Protein AF-A0A4Q1U2T4-F1 (afdb_monomer_lite)

Sequence (168 aa):
MADAKYPRQLSLAIEASGLSKRSISKKSFLSESSIGKYALGQRNVDHEKKKSLWSLLKGVRLGLSSARADFGTISFMNNPRINQDVFAATTTADQEESERKAIWTDFKNAIKVPKEKRTRQQQETVTTGFKELVEEIASEQTELIELAEYGGIDLQPFIDKFNQTFGG

pLDDT: mean 85.32, std 13.2, range [43.5, 96.5]

Foldseek 3Di:
DQQPQLLCLLLVLCVVQPDDLVRLCVQLVHDSVVSVCSNVSVDDDDLSSLVSSCVVSVDPSNVQSSCCVPPVDQAADDDPDPVDDLVVLVVVVVVVVVVVVVLVVLLVVLVVDPPVRGDPVSVVSVVVNVVVVSVVVNSVNHSVNSVCVVVVHRCVVVVVVCCVPPPD

Radius of gyration: 19.42 Å; chains: 1; bounding box: 40×34×56 Å

Structure (mmCIF, N/CA/C/O backbone):
data_AF-A0A4Q1U2T4-F1
#
_entry.id   AF-A0A4Q1U2T4-F1
#
loop_
_atom_site.group_PDB
_atom_site.id
_atom_site.type_symbol
_atom_site.label_atom_id
_atom_site.label_alt_id
_atom_site.label_comp_id
_atom_site.label_asym_id
_atom_site.label_entity_id
_atom_site.label_seq_id
_atom_site.pdbx_PDB_ins_code
_atom_site.Cartn_x
_atom_site.Cartn_y
_atom_site.Cartn_z
_atom_site.occupancy
_atom_site.B_iso_or_equiv
_atom_site.auth_seq_id
_atom_site.auth_comp_id
_atom_site.auth_asym_id
_atom_site.auth_atom_id
_atom_site.pdbx_PDB_model_num
ATOM 1 N N . MET A 1 1 ? 3.623 17.523 3.628 1.00 45.47 1 MET A N 1
ATOM 2 C CA . MET A 1 1 ? 4.876 16.810 3.285 1.00 45.47 1 MET A CA 1
ATOM 3 C C . MET A 1 1 ? 4.731 16.256 1.881 1.00 45.47 1 MET A C 1
ATOM 5 O O . MET A 1 1 ? 3.656 15.756 1.576 1.00 45.47 1 MET A O 1
ATOM 9 N N . ALA A 1 2 ? 5.750 16.386 1.029 1.00 59.31 2 ALA A N 1
ATOM 10 C CA . ALA A 1 2 ? 5.739 15.729 -0.277 1.00 59.31 2 ALA A CA 1
ATOM 11 C C . ALA A 1 2 ? 5.679 14.207 -0.070 1.00 59.31 2 ALA A C 1
ATOM 13 O O . ALA A 1 2 ? 6.371 13.675 0.800 1.00 59.31 2 ALA A O 1
ATOM 14 N N . ASP A 1 3 ? 4.818 13.516 -0.813 1.00 71.19 3 ASP A N 1
ATOM 15 C CA . ASP A 1 3 ? 4.689 12.068 -0.712 1.00 71.19 3 ASP A CA 1
ATOM 16 C C . ASP A 1 3 ? 5.968 11.381 -1.210 1.00 71.19 3 ASP A C 1
ATOM 18 O O . ASP A 1 3 ? 6.196 11.280 -2.411 1.00 71.19 3 ASP A O 1
ATOM 22 N N . ALA A 1 4 ? 6.796 10.897 -0.284 1.00 85.19 4 ALA A N 1
ATOM 23 C CA . ALA A 1 4 ? 8.032 10.183 -0.602 1.00 85.19 4 ALA A CA 1
ATOM 24 C C . ALA A 1 4 ? 7.816 8.686 -0.890 1.00 85.19 4 ALA A C 1
ATOM 26 O O . ALA A 1 4 ? 8.693 8.029 -1.453 1.00 85.19 4 ALA A O 1
ATOM 27 N N . LYS A 1 5 ? 6.659 8.123 -0.513 1.00 90.38 5 LYS A N 1
ATOM 28 C CA . LYS A 1 5 ? 6.416 6.681 -0.634 1.00 90.38 5 LYS A CA 1
ATOM 29 C C . LYS A 1 5 ? 6.103 6.301 -2.077 1.00 90.38 5 LYS A C 1
ATOM 31 O O . LYS A 1 5 ? 6.717 5.366 -2.577 1.00 90.38 5 LYS A O 1
ATOM 36 N N . TYR A 1 6 ? 5.212 7.029 -2.757 1.00 93.12 6 TYR A N 1
ATOM 37 C CA . TYR A 1 6 ? 4.873 6.728 -4.152 1.00 93.12 6 TYR A CA 1
ATOM 38 C C . TYR A 1 6 ? 6.094 6.801 -5.093 1.00 93.12 6 TYR A C 1
ATOM 40 O O . TYR A 1 6 ? 6.340 5.816 -5.787 1.00 93.12 6 TYR A O 1
ATOM 48 N N . PRO A 1 7 ? 6.918 7.873 -5.092 1.00 93.69 7 PRO A N 1
ATOM 49 C CA . PRO A 1 7 ? 8.127 7.939 -5.918 1.00 93.69 7 PRO A CA 1
ATOM 50 C C . PRO A 1 7 ? 9.078 6.761 -5.699 1.00 93.69 7 PRO A C 1
ATOM 52 O O . PRO A 1 7 ? 9.536 6.148 -6.662 1.00 93.69 7 PRO A O 1
ATOM 55 N N . ARG A 1 8 ? 9.303 6.382 -4.431 1.00 92.12 8 ARG A N 1
ATOM 56 C CA . ARG A 1 8 ? 10.135 5.226 -4.079 1.00 92.12 8 ARG A CA 1
ATOM 57 C C . ARG A 1 8 ? 9.573 3.932 -4.665 1.00 92.12 8 ARG A C 1
ATOM 59 O O . ARG A 1 8 ? 10.319 3.181 -5.283 1.00 92.12 8 ARG A O 1
ATOM 66 N N . GLN A 1 9 ? 8.272 3.685 -4.506 1.00 92.81 9 GLN A N 1
ATOM 67 C CA . GLN A 1 9 ? 7.639 2.482 -5.055 1.00 92.81 9 GLN A CA 1
ATOM 68 C C . GLN A 1 9 ? 7.615 2.479 -6.584 1.00 92.81 9 GLN A C 1
ATOM 70 O O . GLN A 1 9 ? 7.754 1.422 -7.189 1.00 92.81 9 GLN A O 1
ATOM 75 N N . LEU A 1 10 ? 7.499 3.646 -7.221 1.00 94.75 10 LEU A N 1
ATOM 76 C CA . LEU A 1 10 ? 7.613 3.758 -8.670 1.00 94.75 10 LEU A CA 1
ATOM 77 C C . LEU A 1 10 ? 9.026 3.398 -9.145 1.00 94.75 10 LEU A C 1
ATOM 79 O O . LEU A 1 10 ? 9.152 2.651 -10.108 1.00 94.75 10 LEU A O 1
ATOM 83 N N . SER A 1 11 ? 10.076 3.879 -8.470 1.00 92.62 11 SER A N 1
ATOM 84 C CA . SER A 1 11 ? 11.461 3.510 -8.803 1.00 92.62 11 SER A CA 1
ATOM 85 C C . SER A 1 11 ? 11.677 2.000 -8.705 1.00 92.62 11 SER A C 1
ATOM 87 O O . SER A 1 11 ? 12.130 1.385 -9.668 1.00 92.62 11 SER A O 1
ATOM 89 N N . LEU A 1 12 ? 11.261 1.396 -7.586 1.00 90.62 12 LEU A N 1
ATOM 90 C CA . LEU A 1 12 ? 11.389 -0.045 -7.355 1.00 90.62 12 LEU A CA 1
ATOM 91 C C . LEU A 1 12 ? 10.600 -0.866 -8.384 1.00 90.62 12 LEU A C 1
ATOM 93 O O . LEU A 1 12 ? 11.116 -1.840 -8.920 1.00 90.62 12 LEU A O 1
ATOM 97 N N . ALA A 1 13 ? 9.373 -0.455 -8.715 1.00 91.56 13 ALA A N 1
ATOM 98 C CA . ALA A 1 13 ? 8.559 -1.146 -9.711 1.00 91.56 13 ALA A CA 1
ATOM 99 C C . ALA A 1 13 ? 9.161 -1.056 -11.125 1.00 91.56 13 ALA A C 1
ATOM 101 O O . ALA A 1 13 ? 9.084 -2.016 -11.889 1.00 91.56 13 ALA A O 1
ATOM 102 N N . ILE A 1 14 ? 9.783 0.075 -11.481 1.00 93.00 14 ILE A N 1
ATOM 103 C CA . ILE A 1 14 ? 10.507 0.215 -12.753 1.00 93.00 14 ILE A CA 1
ATOM 104 C C . ILE A 1 14 ? 11.677 -0.771 -12.801 1.00 93.00 14 ILE A C 1
ATOM 106 O O . ILE A 1 14 ? 11.810 -1.491 -13.790 1.00 93.00 14 ILE A O 1
ATOM 110 N N . GLU A 1 15 ? 12.483 -0.829 -11.741 1.00 89.62 15 GLU A N 1
ATOM 111 C CA . GLU A 1 15 ? 13.629 -1.739 -11.632 1.00 89.62 15 GLU A CA 1
ATOM 112 C C . GLU A 1 15 ? 13.196 -3.210 -11.708 1.00 89.62 15 GLU A C 1
ATOM 114 O O . GLU A 1 15 ? 13.707 -3.956 -12.543 1.00 89.62 15 GLU A O 1
ATOM 119 N N . ALA A 1 16 ? 12.194 -3.603 -10.917 1.00 85.56 16 ALA A N 1
ATOM 120 C CA . ALA A 1 16 ? 11.682 -4.973 -10.870 1.00 85.56 16 ALA A CA 1
ATOM 121 C C . ALA A 1 16 ? 11.017 -5.421 -12.183 1.00 85.56 16 ALA A C 1
ATOM 123 O O . ALA A 1 16 ? 11.070 -6.596 -12.534 1.00 85.56 16 ALA A O 1
ATOM 124 N N . SER A 1 17 ? 10.412 -4.497 -12.941 1.00 88.50 17 SER A N 1
ATOM 125 C CA . SER A 1 17 ? 9.726 -4.834 -14.198 1.00 88.50 17 SER A CA 1
ATOM 126 C C . SER A 1 17 ? 10.661 -5.308 -15.318 1.00 88.50 17 SER A C 1
ATOM 128 O O . SER A 1 17 ? 10.190 -5.854 -16.316 1.00 88.50 17 SER A O 1
ATOM 130 N N . GLY A 1 18 ? 11.964 -5.013 -15.226 1.00 88.25 18 GLY A N 1
ATOM 131 C CA . GLY A 1 18 ? 12.924 -5.232 -16.314 1.00 88.25 18 GLY A CA 1
ATOM 132 C C . GLY A 1 18 ? 12.663 -4.390 -17.575 1.00 88.25 18 GLY A C 1
ATOM 133 O O . GLY A 1 18 ? 13.362 -4.539 -18.580 1.00 88.25 18 GLY A O 1
ATOM 134 N N . LEU A 1 19 ? 11.668 -3.495 -17.566 1.00 91.50 19 LEU A N 1
ATOM 135 C CA . LEU A 1 19 ? 11.337 -2.648 -18.707 1.00 91.50 19 LEU A CA 1
ATOM 136 C C . LEU A 1 19 ? 12.285 -1.450 -18.789 1.00 91.50 19 LEU A C 1
ATOM 138 O O . LEU A 1 19 ? 12.490 -0.708 -17.830 1.00 91.50 19 LEU A O 1
ATOM 142 N N . SER A 1 20 ? 12.796 -1.172 -19.990 1.00 91.94 20 SER A N 1
ATOM 143 C CA . SER A 1 20 ? 13.544 0.064 -20.224 1.00 91.94 20 SER A CA 1
ATOM 144 C C . SER A 1 20 ? 12.637 1.295 -20.110 1.00 91.94 20 SER A C 1
ATOM 146 O O . SER A 1 20 ? 11.468 1.257 -20.506 1.00 91.94 20 SER A O 1
ATOM 148 N N . LYS A 1 21 ? 13.188 2.435 -19.664 1.00 89.69 21 LYS A N 1
ATOM 149 C CA . LYS A 1 21 ? 12.455 3.719 -19.608 1.00 89.69 21 LYS A CA 1
ATOM 150 C C . LYS A 1 21 ? 11.801 4.077 -20.943 1.00 89.69 21 LYS A C 1
ATOM 152 O O . LYS A 1 21 ? 10.660 4.528 -20.959 1.00 89.69 21 LYS A O 1
ATOM 157 N N . ARG A 1 22 ? 12.470 3.785 -22.063 1.00 93.56 22 ARG A N 1
ATOM 158 C CA . ARG A 1 22 ? 11.920 3.940 -23.417 1.00 93.56 22 ARG A CA 1
ATOM 159 C C . ARG A 1 22 ? 10.675 3.086 -23.659 1.00 93.56 22 ARG A C 1
ATOM 161 O O . ARG A 1 22 ? 9.720 3.557 -24.273 1.00 93.56 22 ARG A O 1
ATOM 168 N N . SER A 1 23 ? 10.669 1.841 -23.186 1.00 95.25 23 SER A N 1
ATOM 169 C CA . SER A 1 23 ? 9.512 0.943 -23.304 1.00 95.25 23 SER A CA 1
ATOM 170 C C . SER A 1 23 ? 8.344 1.431 -22.456 1.00 95.25 23 SER A C 1
ATOM 172 O O . SER A 1 23 ? 7.209 1.451 -22.930 1.00 95.25 23 SER A O 1
ATOM 174 N N . ILE A 1 24 ? 8.632 1.886 -21.235 1.00 94.62 24 ILE A N 1
ATOM 175 C CA . ILE A 1 24 ? 7.631 2.464 -20.334 1.00 94.62 24 ILE A CA 1
ATOM 176 C C . ILE A 1 24 ? 7.039 3.726 -20.959 1.00 94.62 24 ILE A C 1
ATOM 178 O O . ILE A 1 24 ? 5.822 3.860 -21.035 1.00 94.62 24 ILE A O 1
ATOM 182 N N . SER A 1 25 ? 7.887 4.610 -21.482 1.00 95.00 25 SER A N 1
ATOM 183 C CA . SER A 1 25 ? 7.494 5.843 -22.169 1.00 95.00 25 SER A CA 1
ATOM 184 C C . SER A 1 25 ? 6.527 5.579 -23.323 1.00 95.00 25 SER A C 1
ATOM 186 O O . SER A 1 25 ? 5.435 6.144 -23.361 1.00 95.00 25 SER A O 1
ATOM 188 N N . LYS A 1 26 ? 6.860 4.626 -24.205 1.00 94.06 26 LYS A N 1
ATOM 189 C CA . LYS A 1 26 ? 5.993 4.240 -25.329 1.00 94.06 26 LYS A CA 1
ATOM 190 C C . LYS A 1 26 ? 4.637 3.687 -24.889 1.00 94.06 26 LYS A C 1
ATOM 192 O O . LYS A 1 26 ? 3.638 4.001 -25.522 1.00 94.06 26 LYS A O 1
ATOM 197 N N . LYS A 1 27 ? 4.602 2.852 -23.846 1.00 93.44 27 LYS A N 1
ATOM 198 C CA . LYS A 1 27 ? 3.372 2.176 -23.394 1.00 93.44 27 LYS A CA 1
ATOM 199 C C . LYS A 1 27 ? 2.479 3.059 -22.518 1.00 93.44 27 LYS A C 1
ATOM 201 O O . LYS A 1 27 ? 1.267 2.903 -22.548 1.00 93.44 27 LYS A O 1
ATOM 206 N N . SER A 1 28 ? 3.073 3.967 -21.744 1.00 92.50 28 SER A N 1
ATOM 207 C CA . SER A 1 28 ? 2.353 4.891 -20.853 1.00 92.50 28 SER A CA 1
ATOM 208 C C . SER A 1 28 ? 2.041 6.245 -21.492 1.00 92.50 28 S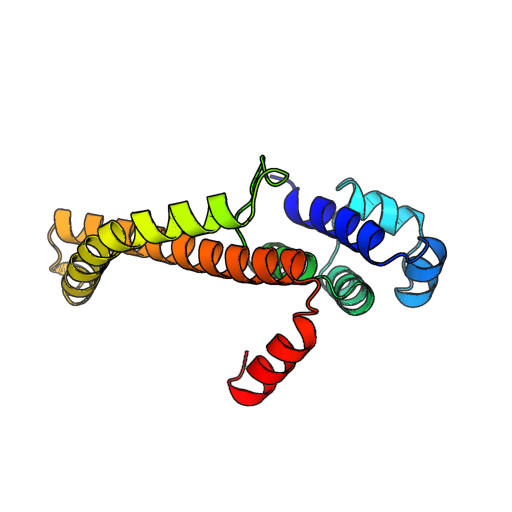ER A C 1
ATOM 210 O O . SER A 1 28 ? 1.314 7.036 -20.896 1.00 92.50 28 SER A O 1
ATOM 212 N N . PHE A 1 29 ? 2.598 6.522 -22.677 1.00 91.62 29 PHE A N 1
ATOM 213 C CA . PHE A 1 29 ? 2.556 7.824 -23.354 1.00 91.62 29 PHE A CA 1
ATOM 214 C C . PHE A 1 29 ? 3.146 8.975 -22.515 1.00 91.62 29 PHE A C 1
ATOM 216 O O . PHE A 1 29 ? 2.814 10.145 -22.705 1.00 91.62 29 PHE A O 1
ATOM 223 N N . LEU A 1 30 ? 4.052 8.656 -21.585 1.00 93.88 30 LEU A N 1
ATOM 224 C CA . LEU A 1 30 ? 4.787 9.619 -20.766 1.00 93.88 30 LEU A CA 1
ATOM 225 C C . LEU A 1 30 ? 6.203 9.790 -21.298 1.00 93.88 30 LEU A C 1
ATOM 227 O O . LEU A 1 30 ? 6.854 8.817 -21.653 1.00 93.88 30 LEU A O 1
ATOM 231 N N . SER A 1 31 ? 6.745 11.008 -21.285 1.00 95.75 31 SER A N 1
ATOM 232 C CA . SER A 1 31 ? 8.152 11.190 -21.653 1.00 95.75 31 SER A CA 1
ATOM 233 C C . SER A 1 31 ? 9.090 10.524 -20.638 1.00 95.75 31 SER A C 1
ATOM 235 O O . SER A 1 31 ? 8.835 10.551 -19.432 1.00 95.75 31 SER A O 1
ATOM 237 N N . GLU A 1 32 ? 10.226 9.994 -21.104 1.00 96.25 32 GLU A N 1
ATOM 238 C CA . GLU A 1 32 ? 11.239 9.360 -20.238 1.00 96.25 32 GLU A CA 1
ATOM 239 C C . GLU A 1 32 ? 11.719 10.298 -19.120 1.00 96.25 32 GLU A C 1
ATOM 241 O O . GLU A 1 32 ? 11.908 9.879 -17.977 1.00 96.25 32 GLU A O 1
ATOM 246 N N . SER A 1 33 ? 11.842 11.594 -19.430 1.00 95.88 33 SER A N 1
ATOM 247 C CA . SER A 1 33 ? 12.173 12.630 -18.448 1.00 95.88 33 SER A CA 1
ATOM 248 C C . SER A 1 33 ? 11.097 12.771 -17.367 1.00 95.88 33 SER A C 1
ATOM 250 O O . SER A 1 33 ? 11.432 12.907 -16.191 1.00 95.88 33 SER A O 1
ATOM 252 N N . SER A 1 34 ? 9.810 12.712 -17.734 1.00 95.50 34 SER A N 1
ATOM 253 C CA . SER A 1 34 ? 8.717 12.783 -16.756 1.00 95.50 34 SER A CA 1
ATOM 254 C C . SER A 1 34 ? 8.740 11.571 -15.834 1.00 95.50 34 SER A C 1
ATOM 256 O O . SER A 1 34 ? 8.709 11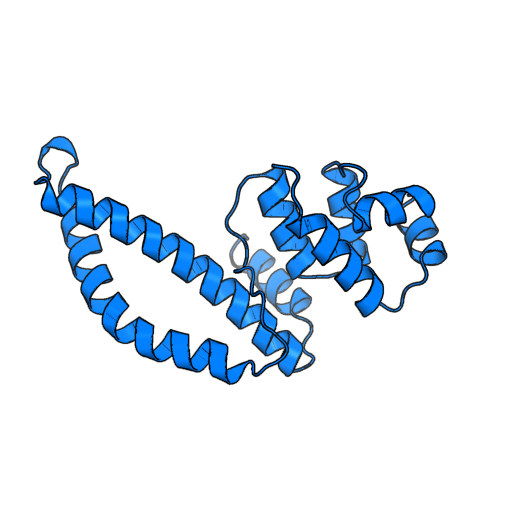.753 -14.624 1.00 95.50 34 SER A O 1
ATOM 258 N N . ILE A 1 35 ? 8.899 10.366 -16.391 1.00 95.25 35 ILE A N 1
ATOM 259 C CA . ILE A 1 35 ? 9.023 9.122 -15.613 1.00 95.25 35 ILE A CA 1
ATOM 260 C C . ILE A 1 35 ? 10.177 9.229 -14.606 1.00 95.25 35 ILE A C 1
ATOM 262 O O . ILE A 1 35 ? 9.998 8.920 -13.431 1.00 95.25 35 ILE A O 1
ATOM 266 N N . GLY A 1 36 ? 11.341 9.731 -15.035 1.00 94.19 36 GLY A N 1
ATOM 267 C CA . GLY A 1 36 ? 12.484 9.953 -14.145 1.00 94.19 36 GLY A CA 1
ATOM 268 C C . GLY A 1 36 ? 12.184 10.942 -13.015 1.00 94.19 36 GLY A C 1
ATOM 269 O O . GLY A 1 36 ? 12.452 10.648 -11.855 1.00 94.19 36 GLY A O 1
ATOM 270 N N . LYS A 1 37 ? 11.574 12.090 -13.330 1.00 95.31 37 LYS A N 1
ATOM 271 C CA . LYS A 1 37 ? 11.191 13.094 -12.320 1.00 95.31 37 LYS A CA 1
ATOM 272 C C . LYS A 1 37 ? 10.151 12.559 -11.334 1.00 95.31 37 LYS A C 1
ATOM 274 O O . LYS A 1 37 ? 10.194 12.923 -10.163 1.00 95.31 37 LYS A O 1
ATOM 279 N N . TYR A 1 38 ? 9.241 11.704 -11.795 1.00 95.25 38 TYR A N 1
ATOM 280 C CA . TYR A 1 38 ? 8.245 11.045 -10.954 1.00 95.25 38 TYR A CA 1
ATOM 281 C C . TYR A 1 38 ? 8.887 10.052 -9.985 1.00 95.25 38 TYR A C 1
ATOM 283 O O . TYR A 1 38 ? 8.620 10.124 -8.790 1.00 95.25 38 TYR A O 1
ATOM 291 N N . ALA A 1 39 ? 9.783 9.187 -10.471 1.00 93.81 39 ALA A N 1
ATOM 292 C CA . ALA A 1 39 ? 10.496 8.218 -9.635 1.00 93.81 39 ALA A CA 1
ATOM 293 C C . ALA A 1 39 ? 11.417 8.892 -8.598 1.00 93.81 39 ALA A C 1
ATOM 295 O O . ALA A 1 39 ? 11.571 8.401 -7.486 1.00 93.81 39 ALA A O 1
ATOM 296 N N . LEU A 1 40 ? 11.978 10.060 -8.931 1.00 93.38 40 LEU A N 1
ATOM 297 C CA . LEU A 1 40 ? 12.794 10.862 -8.012 1.00 93.38 40 LEU A CA 1
ATOM 298 C C . LEU A 1 40 ? 11.972 11.755 -7.067 1.00 93.38 40 LEU A C 1
ATOM 300 O O . LEU A 1 40 ? 12.550 12.475 -6.257 1.00 93.38 40 LEU A O 1
ATOM 304 N N . GLY A 1 41 ? 10.641 11.782 -7.196 1.00 92.56 41 GLY A N 1
ATOM 305 C CA . GLY A 1 41 ? 9.774 12.659 -6.399 1.00 92.56 41 GLY A CA 1
ATOM 306 C C . GLY A 1 41 ? 9.950 14.152 -6.700 1.00 92.56 41 GLY A C 1
ATOM 307 O O . GLY A 1 41 ? 9.481 14.999 -5.948 1.00 92.56 41 GLY A O 1
ATOM 308 N N . GLN A 1 42 ? 10.604 14.492 -7.811 1.00 94.00 42 GLN A N 1
ATOM 309 C CA . GLN A 1 42 ? 10.845 15.870 -8.252 1.00 94.00 42 GLN A CA 1
ATOM 310 C C . GLN A 1 42 ? 9.611 16.502 -8.907 1.00 94.00 42 GLN A C 1
ATOM 312 O O . GLN A 1 42 ? 9.571 17.711 -9.132 1.00 94.00 42 GLN A O 1
ATOM 317 N N . ARG A 1 43 ? 8.616 15.688 -9.275 1.00 92.00 43 ARG A N 1
ATOM 318 C CA . ARG A 1 43 ? 7.351 16.149 -9.849 1.00 92.00 43 ARG A CA 1
ATOM 319 C C . ARG A 1 43 ? 6.203 15.276 -9.355 1.00 92.00 43 ARG A C 1
ATOM 321 O O . ARG A 1 43 ? 6.312 14.054 -9.364 1.00 92.00 43 ARG A O 1
ATOM 328 N N . ASN A 1 44 ? 5.087 15.911 -9.004 1.00 89.44 44 ASN A N 1
ATOM 329 C CA . ASN A 1 44 ? 3.860 15.203 -8.654 1.00 89.44 44 ASN A CA 1
ATOM 330 C C . ASN A 1 44 ? 3.275 14.467 -9.866 1.00 89.44 44 ASN A C 1
ATOM 332 O O . ASN A 1 44 ? 3.368 14.933 -11.008 1.00 89.44 44 ASN A O 1
ATOM 336 N N . VAL A 1 45 ? 2.643 13.333 -9.583 1.00 92.12 45 VAL A N 1
ATOM 337 C CA . VAL A 1 45 ? 1.948 12.491 -10.561 1.00 92.12 45 VAL A CA 1
ATOM 338 C C . VAL A 1 45 ? 0.457 12.591 -10.286 1.00 92.12 45 VAL A C 1
ATOM 340 O O . VAL A 1 45 ? 0.042 12.422 -9.142 1.00 92.12 45 VAL A O 1
ATOM 343 N N . ASP A 1 46 ? -0.334 12.896 -11.309 1.00 92.31 46 ASP A N 1
ATOM 344 C CA . ASP A 1 46 ? -1.793 12.867 -11.201 1.00 92.31 46 ASP A CA 1
ATOM 345 C C . ASP A 1 46 ? -2.339 11.434 -11.269 1.00 92.31 46 ASP A C 1
ATOM 347 O O . ASP A 1 46 ? -1.637 10.498 -11.662 1.00 92.31 46 ASP A O 1
ATOM 351 N N . HIS A 1 47 ? -3.603 11.282 -10.882 1.00 91.50 47 HIS A N 1
ATOM 352 C CA . HIS A 1 47 ? -4.285 9.997 -10.767 1.00 91.50 47 HIS A CA 1
ATOM 353 C C . HIS A 1 47 ? -4.218 9.148 -12.050 1.00 91.50 47 HIS A C 1
ATOM 355 O O . HIS A 1 47 ? -3.824 7.983 -12.003 1.00 91.50 47 HIS A O 1
ATOM 361 N N . GLU A 1 48 ? -4.521 9.731 -13.214 1.00 91.81 48 GLU A N 1
ATOM 362 C CA . GLU A 1 48 ? -4.536 8.997 -14.488 1.00 91.81 48 GLU A CA 1
ATOM 363 C C . GLU A 1 48 ? -3.143 8.487 -14.869 1.00 91.81 48 GLU A C 1
ATOM 365 O O . GLU A 1 48 ? -2.971 7.347 -15.312 1.00 91.81 48 GLU A O 1
ATOM 370 N N . LYS A 1 49 ? -2.108 9.298 -14.624 1.00 93.81 49 LYS A N 1
ATOM 371 C CA . LYS A 1 49 ? -0.719 8.871 -14.828 1.00 93.81 49 LYS A CA 1
ATOM 372 C C . LYS A 1 49 ? -0.310 7.769 -13.852 1.00 93.81 49 LYS A C 1
ATOM 374 O O . LYS A 1 49 ? 0.361 6.825 -14.275 1.00 93.81 49 LYS A O 1
ATOM 379 N N . LYS A 1 50 ? -0.722 7.845 -12.579 1.00 93.81 50 LYS A N 1
ATOM 380 C CA . LYS A 1 50 ? -0.483 6.771 -11.597 1.00 93.81 50 LYS A CA 1
ATOM 381 C C . LYS A 1 50 ? -1.146 5.472 -12.038 1.00 93.81 50 LYS A C 1
ATOM 383 O O . LYS A 1 50 ? -0.485 4.438 -12.028 1.00 93.81 50 LYS A O 1
ATOM 388 N N . LYS A 1 51 ? -2.400 5.534 -12.492 1.00 90.25 51 LYS A N 1
ATOM 389 C CA . LYS A 1 51 ? -3.160 4.388 -13.005 1.00 90.25 51 LYS A CA 1
ATOM 390 C C . LYS A 1 51 ? -2.487 3.749 -14.219 1.00 90.25 51 LYS A C 1
ATOM 392 O O . LYS A 1 51 ? -2.339 2.528 -14.251 1.00 90.25 51 LYS A O 1
ATOM 397 N N . SER A 1 52 ? -2.032 4.558 -15.177 1.00 91.31 52 SER A N 1
ATOM 398 C CA . SER A 1 52 ? -1.287 4.091 -16.357 1.00 91.31 52 SER A CA 1
ATOM 399 C C . SER A 1 52 ? 0.013 3.373 -15.967 1.00 91.31 52 SER A C 1
ATOM 401 O O . SER A 1 52 ? 0.265 2.249 -16.403 1.00 91.31 52 SER A O 1
ATOM 403 N N . LEU A 1 53 ? 0.810 3.978 -15.077 1.00 93.94 53 LEU A N 1
ATOM 404 C CA . LEU A 1 53 ? 2.065 3.393 -14.593 1.00 93.94 53 LEU A CA 1
ATOM 405 C C . LEU A 1 53 ? 1.839 2.116 -13.775 1.00 93.94 53 LEU A C 1
ATOM 407 O O . LEU A 1 53 ? 2.545 1.133 -13.983 1.00 93.94 53 LEU A O 1
ATOM 411 N N . TRP A 1 54 ? 0.850 2.106 -12.882 1.00 90.75 54 TRP A N 1
ATOM 412 C CA . TRP A 1 54 ? 0.498 0.930 -12.086 1.00 90.75 54 TRP A CA 1
ATOM 413 C C . TRP A 1 54 ? 0.022 -0.230 -12.964 1.00 90.75 54 TRP A C 1
ATOM 415 O O . TRP A 1 54 ? 0.550 -1.331 -12.834 1.00 90.75 54 TRP A O 1
ATOM 425 N N . SER A 1 55 ? -0.884 0.023 -13.913 1.00 87.19 55 SER A N 1
ATOM 426 C CA . SER A 1 55 ? -1.396 -1.010 -14.830 1.00 87.19 55 SER A CA 1
ATOM 427 C C . SER A 1 55 ? -0.283 -1.635 -15.675 1.00 87.19 55 SER A C 1
ATOM 429 O O . SER A 1 55 ? -0.319 -2.823 -15.992 1.00 87.19 55 SER A O 1
ATOM 431 N N . LEU A 1 56 ? 0.719 -0.832 -16.044 1.00 92.50 56 LEU A N 1
ATOM 432 C CA . LEU A 1 56 ? 1.859 -1.280 -16.833 1.00 92.50 56 LEU A CA 1
ATOM 433 C C . LEU A 1 56 ? 2.888 -2.064 -16.007 1.00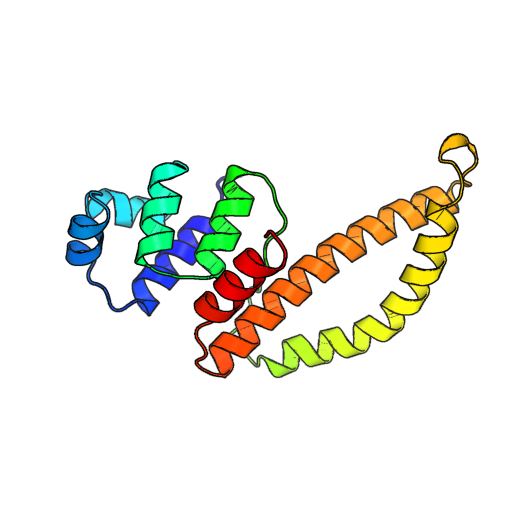 92.50 56 LEU A C 1
ATOM 435 O O . LEU A 1 56 ? 3.416 -3.062 -16.491 1.00 92.50 56 LEU A O 1
ATOM 439 N N . LEU A 1 57 ? 3.208 -1.584 -14.805 1.00 91.19 57 LEU A N 1
ATOM 440 C CA . LEU A 1 57 ? 4.277 -2.139 -13.969 1.00 91.19 57 LEU A CA 1
ATOM 441 C C . LEU A 1 57 ? 3.791 -3.256 -13.036 1.00 91.19 57 LEU A C 1
ATOM 443 O O . LEU A 1 57 ? 4.621 -3.975 -12.493 1.00 91.19 57 LEU A O 1
ATOM 447 N N . LYS A 1 58 ? 2.472 -3.395 -12.841 1.00 81.50 58 LYS A N 1
ATOM 448 C CA . LYS A 1 58 ? 1.808 -4.433 -12.029 1.00 81.50 58 LYS A CA 1
ATOM 449 C C . LYS A 1 58 ? 2.361 -4.607 -10.605 1.00 81.50 58 LYS A C 1
ATOM 451 O O . LYS A 1 58 ? 2.287 -5.680 -10.023 1.00 81.50 58 LYS A O 1
ATOM 456 N N . GLY A 1 59 ? 2.900 -3.544 -10.009 1.00 82.75 59 GLY A N 1
ATOM 457 C CA . GLY A 1 59 ? 3.408 -3.591 -8.637 1.00 82.75 59 GLY A CA 1
ATOM 458 C C . GLY A 1 59 ? 2.295 -3.387 -7.606 1.00 82.75 59 GLY A C 1
ATOM 459 O O . GLY A 1 59 ? 1.717 -2.299 -7.551 1.00 82.75 59 GLY A O 1
ATOM 460 N N . VAL A 1 60 ? 2.045 -4.370 -6.733 1.00 89.00 60 VAL A N 1
ATOM 461 C CA . VAL A 1 60 ? 1.060 -4.247 -5.633 1.00 89.00 60 VAL A CA 1
ATOM 462 C C . VAL A 1 60 ? 1.400 -3.076 -4.708 1.00 89.00 60 VAL A C 1
ATOM 464 O O . VAL A 1 60 ? 0.546 -2.227 -4.440 1.00 89.00 60 VAL A O 1
ATOM 467 N N . ARG A 1 61 ? 2.672 -2.940 -4.299 1.00 91.12 61 ARG A N 1
ATOM 468 C CA . ARG A 1 61 ? 3.136 -1.788 -3.501 1.00 91.12 61 ARG A CA 1
ATOM 469 C C . ARG A 1 61 ? 2.902 -0.455 -4.210 1.00 91.12 61 ARG A C 1
ATOM 471 O O . ARG A 1 61 ? 2.512 0.525 -3.573 1.00 91.12 61 ARG A O 1
ATOM 478 N N . LEU A 1 62 ? 3.109 -0.406 -5.528 1.00 92.31 62 LEU A N 1
ATOM 479 C CA . LEU A 1 62 ? 2.856 0.792 -6.326 1.00 92.31 62 LEU A CA 1
ATOM 480 C C . LEU A 1 62 ? 1.361 1.145 -6.318 1.00 92.31 62 LEU A C 1
ATOM 482 O O . LEU A 1 62 ? 1.023 2.301 -6.056 1.00 92.31 62 LEU A O 1
ATOM 486 N N . GLY A 1 63 ? 0.477 0.161 -6.504 1.00 91.75 63 GLY A N 1
ATOM 487 C CA . GLY A 1 63 ? -0.977 0.334 -6.424 1.00 91.75 63 GLY A CA 1
ATOM 488 C C . GLY A 1 63 ? -1.432 0.874 -5.065 1.00 91.75 63 GLY A C 1
ATOM 489 O O . GLY A 1 63 ? -2.033 1.946 -4.997 1.00 91.75 63 GLY A O 1
ATOM 490 N N . LEU A 1 64 ? -1.039 0.216 -3.968 1.00 92.19 64 LEU A N 1
ATOM 491 C CA . LEU A 1 64 ? -1.380 0.650 -2.605 1.00 92.19 64 LEU A CA 1
ATOM 492 C C . LEU A 1 64 ? -0.818 2.039 -2.270 1.00 92.19 64 LEU A C 1
ATOM 494 O O . LEU A 1 64 ? -1.476 2.842 -1.607 1.00 92.19 64 LEU A O 1
ATOM 498 N N . SER A 1 65 ? 0.400 2.352 -2.727 1.00 92.81 65 SER A N 1
ATOM 499 C CA . SER A 1 65 ? 0.987 3.683 -2.522 1.00 92.81 65 SER A CA 1
ATOM 500 C C . SER A 1 65 ? 0.248 4.776 -3.304 1.00 92.81 65 SER A C 1
ATOM 502 O O . SER A 1 65 ? 0.128 5.895 -2.796 1.00 92.81 65 SER A O 1
ATOM 504 N N . SER A 1 66 ? -0.279 4.440 -4.491 1.00 93.00 66 SER A N 1
ATOM 505 C CA . SER A 1 66 ? -1.094 5.327 -5.329 1.00 93.00 66 SER A CA 1
ATOM 506 C C . SER A 1 66 ? -2.430 5.622 -4.660 1.00 93.00 66 SER A C 1
ATOM 508 O O . SER A 1 66 ? -2.756 6.790 -4.469 1.00 93.00 66 SER A O 1
ATOM 510 N N . ALA A 1 67 ? -3.145 4.579 -4.224 1.00 91.50 67 ALA A N 1
ATOM 511 C CA . ALA A 1 67 ? -4.437 4.706 -3.555 1.00 91.50 67 ALA A CA 1
ATOM 512 C C . ALA A 1 67 ? -4.343 5.578 -2.294 1.00 91.50 67 ALA A C 1
ATOM 514 O O . ALA A 1 67 ? -5.094 6.540 -2.147 1.00 91.50 67 ALA A O 1
ATOM 515 N N . ARG A 1 68 ? -3.337 5.339 -1.441 1.00 93.12 68 ARG A N 1
ATOM 516 C CA . ARG A 1 68 ? -3.092 6.183 -0.260 1.00 93.12 68 ARG A CA 1
ATOM 517 C C . ARG A 1 68 ? -2.778 7.632 -0.639 1.00 93.12 68 ARG A C 1
ATOM 519 O O . ARG A 1 68 ? -3.216 8.547 0.048 1.00 93.12 68 ARG A O 1
ATOM 526 N N . ALA A 1 69 ? -2.014 7.857 -1.708 1.00 90.88 69 ALA A N 1
ATOM 527 C CA . ALA A 1 69 ? -1.665 9.208 -2.143 1.00 90.88 69 ALA A CA 1
ATOM 528 C C . ALA A 1 69 ? -2.860 9.991 -2.718 1.00 90.88 69 ALA A C 1
ATOM 530 O O . ALA A 1 69 ? -2.915 11.202 -2.528 1.00 90.88 69 ALA A O 1
ATOM 531 N N . ASP A 1 70 ? -3.781 9.324 -3.417 1.00 91.69 70 ASP A N 1
ATOM 532 C CA . ASP A 1 70 ? -4.929 9.976 -4.064 1.00 91.69 70 ASP A CA 1
ATOM 533 C C . ASP A 1 70 ? -6.154 10.078 -3.145 1.00 91.69 70 ASP A C 1
ATOM 535 O O . ASP A 1 70 ? -6.890 11.059 -3.213 1.00 91.69 70 ASP A O 1
ATOM 539 N N . PHE A 1 71 ? -6.360 9.090 -2.269 1.00 91.12 71 PHE A N 1
ATOM 540 C CA . PHE A 1 71 ? -7.591 8.940 -1.487 1.00 91.12 71 PHE A CA 1
ATOM 541 C C . PHE A 1 71 ? -7.375 8.900 0.032 1.00 91.12 71 PHE A C 1
ATOM 543 O O . PHE A 1 71 ? -8.344 8.831 0.781 1.00 91.12 71 PHE A O 1
ATOM 550 N N . GLY A 1 72 ? -6.129 8.926 0.518 1.00 89.44 72 GLY A N 1
ATOM 551 C CA . GLY A 1 72 ? -5.839 8.873 1.956 1.00 89.44 72 GLY A CA 1
ATOM 552 C C . GLY A 1 72 ? -6.153 7.524 2.618 1.00 89.44 72 GLY A C 1
ATOM 553 O O . GLY A 1 72 ? -6.334 7.472 3.831 1.00 89.44 72 GLY A O 1
ATOM 554 N N . THR A 1 73 ? -6.234 6.439 1.841 1.00 92.25 73 THR A N 1
ATOM 555 C CA . THR A 1 73 ? -6.506 5.081 2.344 1.00 92.25 73 THR A CA 1
ATOM 556 C C . THR A 1 73 ? -5.308 4.472 3.073 1.00 92.25 73 THR A C 1
ATOM 558 O O . THR A 1 73 ? -4.173 4.920 2.912 1.00 92.25 73 THR A O 1
ATOM 561 N N . ILE A 1 74 ? -5.540 3.401 3.838 1.00 91.38 74 ILE A N 1
ATOM 562 C CA . ILE A 1 74 ? -4.471 2.626 4.484 1.00 91.38 74 ILE A CA 1
ATOM 563 C C . ILE A 1 74 ? -3.575 1.985 3.411 1.00 91.38 74 ILE A C 1
ATOM 565 O O . ILE A 1 74 ? -4.035 1.572 2.346 1.00 91.38 74 ILE A O 1
ATOM 569 N N . SER A 1 75 ? -2.276 1.944 3.691 1.00 91.12 75 SER A N 1
ATOM 570 C CA . SER A 1 75 ? -1.241 1.322 2.865 1.00 91.12 75 SER A CA 1
ATOM 571 C C . SER A 1 75 ? -0.335 0.492 3.774 1.00 91.12 75 SER A C 1
ATOM 573 O O . SER A 1 75 ? -0.290 0.745 4.974 1.00 91.12 75 SER A O 1
ATOM 575 N N . PHE A 1 76 ? 0.450 -0.415 3.196 1.00 90.31 76 PHE A N 1
ATOM 576 C CA . PHE A 1 76 ? 1.447 -1.221 3.906 1.00 90.31 76 PHE A CA 1
ATOM 577 C C . PHE A 1 76 ? 2.407 -0.384 4.779 1.00 90.31 76 PHE A C 1
ATOM 579 O O . PHE A 1 76 ? 2.645 0.802 4.521 1.00 90.31 76 PHE A O 1
ATOM 586 N N . MET A 1 77 ? 3.026 -0.989 5.784 1.00 86.19 77 MET A N 1
ATOM 587 C CA . MET A 1 77 ? 3.991 -0.308 6.643 1.00 86.19 77 MET A CA 1
ATOM 588 C C . MET A 1 77 ? 5.271 0.047 5.877 1.00 86.19 77 MET A C 1
ATOM 590 O O . MET A 1 77 ? 5.789 -0.724 5.071 1.00 86.19 77 MET A O 1
ATOM 594 N N . ASN A 1 78 ? 5.808 1.247 6.111 1.00 73.88 78 ASN A N 1
ATOM 595 C CA . ASN A 1 78 ? 7.158 1.562 5.650 1.00 73.88 78 ASN A CA 1
ATOM 596 C C . ASN A 1 78 ? 8.138 0.847 6.564 1.00 73.88 78 ASN A C 1
ATOM 598 O O . ASN A 1 78 ? 8.189 1.157 7.750 1.00 73.88 78 ASN A O 1
ATOM 602 N N . ASN A 1 79 ? 8.971 -0.022 6.016 1.00 64.94 79 ASN A N 1
ATOM 603 C CA . ASN A 1 79 ? 10.004 -0.650 6.812 1.00 64.94 79 ASN A CA 1
ATOM 604 C C . ASN A 1 79 ? 11.390 -0.147 6.357 1.00 64.94 79 ASN A C 1
ATOM 606 O O . ASN A 1 79 ? 11.787 -0.333 5.202 1.00 64.94 79 ASN A O 1
ATOM 610 N N . PRO A 1 80 ? 12.124 0.561 7.233 1.00 56.19 80 PRO A N 1
ATOM 611 C CA . PRO A 1 80 ? 13.437 1.111 6.915 1.00 56.19 80 PRO A CA 1
ATOM 612 C C . PRO A 1 80 ? 14.561 0.060 6.892 1.00 56.19 80 PRO A C 1
ATOM 614 O O . PRO A 1 80 ? 15.687 0.418 6.559 1.00 56.19 80 PRO A O 1
ATOM 617 N N . ARG A 1 81 ? 14.288 -1.206 7.248 1.00 53.56 81 ARG A N 1
ATOM 618 C CA . ARG A 1 81 ? 15.299 -2.253 7.478 1.00 53.56 81 ARG A CA 1
ATOM 619 C C . ARG A 1 81 ? 15.066 -3.574 6.714 1.00 53.56 81 ARG A C 1
ATOM 621 O O . ARG A 1 81 ? 15.778 -4.532 6.997 1.00 53.56 81 ARG A O 1
ATOM 628 N N . ILE A 1 82 ? 14.151 -3.646 5.733 1.00 49.97 82 ILE A N 1
ATOM 629 C CA . ILE A 1 82 ? 13.874 -4.877 4.937 1.00 49.97 82 ILE A CA 1
ATOM 630 C C . ILE A 1 82 ? 14.999 -5.188 3.953 1.00 49.97 82 ILE A C 1
ATOM 632 O O . ILE A 1 82 ? 14.873 -5.020 2.749 1.00 49.97 82 ILE A O 1
ATOM 636 N N . ASN A 1 83 ? 16.125 -5.624 4.488 1.00 45.84 83 ASN A N 1
ATOM 637 C CA . ASN A 1 83 ? 17.012 -6.572 3.827 1.00 45.84 83 ASN A CA 1
ATOM 638 C C . ASN A 1 83 ? 17.315 -7.753 4.764 1.00 45.84 83 ASN A C 1
ATOM 640 O O . ASN A 1 83 ? 18.205 -8.547 4.480 1.00 45.84 83 ASN A O 1
ATOM 644 N N . GLN A 1 84 ? 16.626 -7.859 5.906 1.00 43.50 84 GLN A N 1
ATOM 645 C CA . GLN A 1 84 ? 16.897 -8.876 6.914 1.00 43.50 84 GLN A CA 1
ATOM 646 C C . GLN A 1 84 ? 15.579 -9.504 7.372 1.00 43.50 84 GLN A C 1
ATOM 648 O O . GLN A 1 84 ? 14.954 -9.053 8.321 1.00 43.50 84 GLN A O 1
ATOM 653 N N . ASP A 1 85 ? 15.206 -10.546 6.632 1.00 53.78 85 ASP A N 1
ATOM 654 C CA . ASP A 1 85 ? 14.345 -11.654 7.043 1.00 53.78 85 ASP A CA 1
ATOM 655 C C . ASP A 1 85 ? 12.827 -11.394 7.159 1.00 53.78 85 ASP A C 1
ATOM 657 O O . ASP A 1 85 ? 12.324 -10.825 8.127 1.00 53.78 85 ASP A O 1
ATOM 661 N N . VAL A 1 86 ? 12.079 -11.896 6.170 1.00 57.44 86 VAL A N 1
ATOM 662 C CA . VAL A 1 86 ? 10.603 -11.922 6.140 1.00 57.44 86 VAL A CA 1
ATOM 663 C C . VAL A 1 86 ? 10.038 -12.631 7.374 1.00 57.44 86 VAL A C 1
ATOM 665 O O . VAL A 1 86 ? 9.027 -12.196 7.922 1.00 57.44 86 VAL A O 1
ATOM 668 N N . PHE A 1 87 ? 10.739 -13.648 7.884 1.00 56.78 87 PHE A N 1
ATOM 669 C CA . PHE A 1 87 ? 10.310 -14.382 9.072 1.00 56.78 87 PHE A CA 1
ATOM 670 C C . PHE A 1 87 ? 10.507 -13.595 10.369 1.00 56.78 87 PHE A C 1
ATOM 672 O O . PHE A 1 87 ? 9.764 -13.808 11.324 1.00 56.78 87 PHE A O 1
ATOM 679 N N . ALA A 1 88 ? 11.447 -12.644 10.425 1.00 54.97 88 ALA A N 1
ATOM 680 C CA . ALA A 1 88 ? 11.578 -11.763 11.586 1.00 54.97 88 ALA A CA 1
ATOM 681 C C . ALA A 1 88 ? 10.402 -10.772 11.676 1.00 54.97 88 ALA A C 1
ATOM 683 O O . ALA A 1 88 ? 9.956 -10.437 12.777 1.00 54.97 88 ALA A O 1
ATOM 684 N N . ALA A 1 89 ? 9.865 -10.339 10.527 1.00 54.62 89 ALA A N 1
ATOM 685 C CA . ALA A 1 89 ? 8.695 -9.466 10.472 1.00 54.62 89 ALA A CA 1
ATOM 686 C C . ALA A 1 89 ? 7.403 -10.189 10.896 1.00 54.62 89 ALA A C 1
ATOM 688 O O . ALA A 1 89 ? 6.621 -9.614 11.649 1.00 54.62 89 ALA A O 1
ATOM 689 N N . THR A 1 90 ? 7.205 -11.446 10.484 1.00 57.12 90 THR A N 1
ATOM 690 C CA . THR A 1 90 ? 6.007 -12.229 10.844 1.00 57.12 90 THR A CA 1
ATOM 691 C C . THR A 1 90 ? 6.064 -12.779 12.273 1.00 57.12 90 THR A C 1
ATOM 693 O O . THR A 1 90 ? 5.081 -12.697 12.999 1.00 57.12 90 THR A O 1
ATOM 696 N N . THR A 1 91 ? 7.231 -13.230 12.749 1.00 54.50 91 THR A N 1
ATOM 697 C CA . THR A 1 91 ? 7.376 -13.752 14.128 1.00 54.50 91 THR A CA 1
ATOM 698 C C . THR A 1 91 ? 7.128 -12.669 15.189 1.00 54.50 91 THR A C 1
ATOM 700 O O . THR A 1 91 ? 6.580 -12.953 16.253 1.00 54.50 91 THR A O 1
ATOM 703 N N . THR A 1 92 ? 7.502 -11.414 14.905 1.00 55.75 92 THR A N 1
ATOM 704 C CA . THR A 1 92 ? 7.189 -10.275 15.790 1.00 55.75 92 THR A CA 1
ATOM 705 C C . THR A 1 92 ? 5.678 -9.999 15.815 1.00 55.75 92 THR A C 1
ATOM 707 O O . THR A 1 92 ? 5.121 -9.737 16.879 1.00 55.75 92 THR A O 1
ATOM 710 N N . ALA A 1 93 ? 5.000 -10.141 14.671 1.00 54.78 93 ALA A N 1
ATOM 711 C CA . ALA A 1 93 ? 3.555 -9.945 14.565 1.00 54.78 93 ALA A CA 1
ATOM 712 C C . ALA A 1 93 ? 2.750 -10.995 15.358 1.00 54.78 93 ALA A C 1
ATOM 714 O O . ALA A 1 93 ? 1.787 -10.622 16.037 1.00 54.78 93 ALA A O 1
ATOM 715 N N . ASP A 1 94 ? 3.189 -12.261 15.348 1.00 58.41 94 ASP A N 1
ATOM 716 C CA . ASP A 1 94 ? 2.563 -13.368 16.090 1.00 58.41 94 ASP A CA 1
ATOM 717 C C . ASP A 1 94 ? 2.616 -13.165 17.615 1.00 58.41 94 ASP A C 1
ATOM 719 O O . ASP A 1 94 ? 1.634 -13.409 18.325 1.00 58.41 94 ASP A O 1
ATOM 723 N N . GLN A 1 95 ? 3.754 -12.698 18.149 1.00 57.25 95 GLN A N 1
ATOM 724 C CA . GLN A 1 95 ? 3.891 -12.403 19.583 1.00 57.25 95 GLN A CA 1
ATOM 725 C C . GLN A 1 95 ? 2.974 -11.252 20.015 1.00 57.25 95 GLN A C 1
ATOM 727 O O . GLN A 1 95 ? 2.265 -11.364 21.022 1.00 57.25 95 GLN A O 1
ATOM 732 N N . GLU A 1 96 ? 2.914 -10.194 19.208 1.00 60.03 96 GLU A N 1
ATOM 733 C CA . GLU A 1 96 ? 2.032 -9.044 19.413 1.00 60.03 96 GLU A CA 1
ATOM 734 C C . GLU A 1 96 ? 0.536 -9.401 19.286 1.00 60.03 96 GLU A C 1
ATOM 736 O O . GLU A 1 96 ? -0.318 -8.721 19.856 1.00 60.03 96 GLU A O 1
ATOM 741 N N . GLU A 1 97 ? 0.162 -10.465 18.565 1.00 61.66 97 GLU A N 1
ATOM 742 C CA . GLU A 1 97 ? -1.249 -10.844 18.397 1.00 61.66 97 GLU A CA 1
ATOM 743 C C . GLU A 1 97 ? -1.903 -11.327 19.706 1.00 61.66 97 GLU A C 1
ATOM 745 O O . GLU A 1 97 ? -3.094 -11.102 19.956 1.00 61.66 97 GLU A O 1
ATOM 750 N N . SER A 1 98 ? -1.124 -11.961 20.588 1.00 61.59 98 SER A N 1
ATOM 751 C CA . SER A 1 98 ? -1.612 -12.386 21.906 1.00 61.59 98 SER A CA 1
ATOM 752 C C . SER A 1 98 ? -1.973 -11.197 22.808 1.00 61.59 98 SER A C 1
ATOM 754 O O . SER A 1 98 ? -3.016 -11.212 23.467 1.00 61.59 98 SER A O 1
ATOM 756 N N . GLU A 1 99 ? -1.171 -10.132 22.761 1.00 64.62 99 GLU A N 1
ATOM 757 C CA . GLU A 1 99 ? -1.398 -8.881 23.490 1.00 64.62 99 GLU A CA 1
ATOM 758 C C . GLU A 1 99 ? -2.548 -8.074 22.862 1.00 64.62 99 GLU A C 1
ATOM 760 O O . GLU A 1 99 ? -3.410 -7.544 23.574 1.00 64.62 99 GLU A O 1
ATOM 765 N N . ARG A 1 100 ? -2.655 -8.083 21.524 1.00 66.31 100 ARG A N 1
ATOM 766 C CA . ARG A 1 100 ? -3.773 -7.474 20.783 1.00 66.31 100 ARG A CA 1
ATOM 767 C C . ARG A 1 100 ? -5.125 -8.077 21.160 1.00 66.31 100 ARG A C 1
ATOM 769 O O . ARG A 1 100 ? -6.102 -7.340 21.279 1.00 66.31 100 ARG A O 1
ATOM 776 N N . LYS A 1 101 ? -5.227 -9.390 21.403 1.00 71.25 101 LYS A N 1
ATOM 777 C CA . LYS A 1 101 ? -6.509 -10.050 21.754 1.00 71.25 101 LYS A CA 1
ATOM 778 C C . LYS A 1 101 ? -7.168 -9.489 23.020 1.00 71.25 101 LYS A C 1
ATOM 780 O O . LYS A 1 101 ? -8.400 -9.380 23.068 1.00 71.25 101 LYS A O 1
ATOM 785 N N . ALA A 1 102 ? -6.3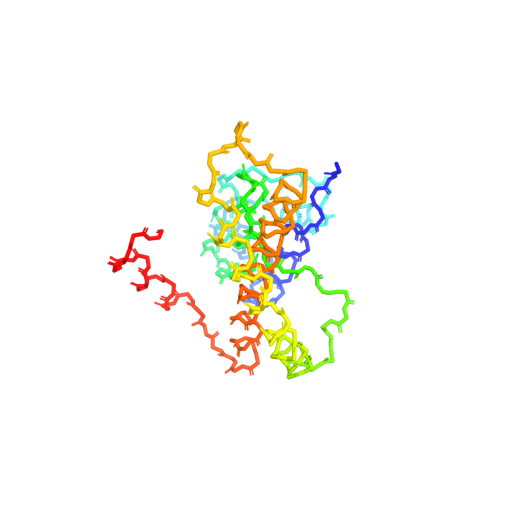74 -9.092 24.015 1.00 72.94 102 ALA A N 1
ATOM 786 C CA . ALA A 1 102 ? -6.888 -8.438 25.217 1.00 72.94 102 ALA A CA 1
ATOM 787 C C . ALA A 1 102 ? -7.450 -7.042 24.889 1.00 72.94 102 ALA A C 1
ATOM 789 O O . ALA A 1 102 ? -8.601 -6.742 25.215 1.00 72.94 102 ALA A O 1
ATOM 790 N N . ILE A 1 103 ? -6.691 -6.244 24.130 1.00 76.31 103 ILE A N 1
ATOM 791 C CA . ILE A 1 103 ? -7.088 -4.901 23.676 1.00 76.31 103 ILE A CA 1
ATOM 792 C C . ILE A 1 103 ? -8.368 -4.961 22.828 1.00 76.31 103 ILE A C 1
ATOM 794 O O . ILE A 1 103 ? -9.275 -4.147 23.009 1.00 76.31 103 ILE A O 1
ATOM 798 N N . TRP A 1 104 ? -8.491 -5.958 21.948 1.00 84.38 104 TRP A N 1
ATOM 799 C CA . TRP A 1 104 ? -9.660 -6.160 21.090 1.00 84.38 104 TRP A CA 1
ATOM 800 C C . TRP A 1 104 ? -10.947 -6.395 21.870 1.00 84.38 104 TRP A C 1
ATOM 802 O O . TRP A 1 104 ? -12.010 -5.906 21.476 1.00 84.38 104 TRP A O 1
ATOM 812 N N . THR A 1 105 ? -10.869 -7.158 22.957 1.00 87.81 105 THR A N 1
ATOM 813 C CA . THR A 1 105 ? -12.036 -7.466 23.788 1.00 87.81 105 THR A CA 1
ATOM 814 C C . THR A 1 105 ? -12.535 -6.206 24.488 1.00 87.81 105 THR A C 1
ATOM 816 O O . THR A 1 105 ? -13.720 -5.872 24.391 1.00 87.81 105 THR A O 1
ATOM 819 N N . ASP A 1 106 ? -11.627 -5.454 25.107 1.00 88.94 106 ASP A N 1
ATOM 820 C CA . ASP A 1 106 ? -11.952 -4.202 25.791 1.00 88.94 106 ASP A CA 1
ATOM 821 C C . ASP A 1 106 ? -12.458 -3.136 24.816 1.00 88.94 106 ASP A C 1
ATOM 823 O O . ASP A 1 106 ? -13.467 -2.476 25.080 1.00 88.94 106 ASP A O 1
ATOM 827 N N . PHE A 1 107 ? -11.838 -3.034 23.640 1.00 92.94 107 PHE A N 1
ATOM 828 C CA . PHE A 1 107 ? -12.291 -2.174 22.551 1.00 92.94 107 PHE A CA 1
ATOM 829 C C . PHE A 1 107 ? -13.722 -2.499 22.108 1.00 92.94 107 PHE A C 1
ATOM 831 O O . PHE A 1 107 ? -14.586 -1.616 22.093 1.00 92.94 107 PHE A O 1
ATOM 838 N N . LYS A 1 108 ? -14.005 -3.772 21.796 1.00 92.19 108 LYS A N 1
ATOM 839 C CA . LYS A 1 108 ? -15.334 -4.227 21.351 1.00 92.19 108 LYS A CA 1
ATOM 840 C C . LYS A 1 108 ? -16.406 -4.016 22.419 1.00 92.19 108 LYS A C 1
ATOM 842 O O . LYS A 1 108 ? -17.568 -3.807 22.075 1.00 92.19 108 LYS A O 1
ATOM 847 N N . ASN A 1 109 ? -16.045 -4.057 23.698 1.00 93.38 109 ASN A N 1
ATOM 848 C CA . ASN A 1 109 ? -16.969 -3.761 24.790 1.00 93.38 109 ASN A CA 1
ATOM 849 C C . ASN A 1 109 ? -17.194 -2.252 24.951 1.00 93.38 109 ASN A C 1
ATOM 851 O O . ASN A 1 109 ? -18.340 -1.813 25.052 1.00 93.38 109 ASN A O 1
ATOM 855 N N . ALA A 1 110 ? -16.132 -1.447 24.899 1.00 92.69 110 ALA A N 1
ATOM 856 C CA . ALA A 1 110 ? -16.213 0.005 25.026 1.00 92.69 110 ALA A CA 1
ATOM 857 C C . ALA A 1 110 ? -16.971 0.662 23.856 1.00 92.69 110 ALA A C 1
ATOM 859 O O . ALA A 1 110 ? -17.750 1.594 24.070 1.00 92.69 110 ALA A O 1
ATOM 860 N N . ILE A 1 111 ? -16.806 0.166 22.622 1.00 94.50 111 ILE A N 1
ATOM 861 C CA . ILE A 1 111 ? -17.455 0.758 21.441 1.00 94.50 111 ILE A CA 1
ATOM 862 C C . ILE A 1 111 ? -18.978 0.553 21.425 1.00 94.50 111 ILE A C 1
ATOM 864 O O . ILE A 1 111 ? -19.693 1.412 20.906 1.00 94.50 111 ILE A O 1
ATOM 868 N N . LYS A 1 112 ? -19.484 -0.523 22.047 1.00 94.81 112 LYS A N 1
ATOM 869 C CA . LYS A 1 112 ? -20.928 -0.796 22.192 1.00 94.81 112 LYS A CA 1
ATOM 870 C C . LYS A 1 112 ? -21.634 0.210 23.101 1.00 94.81 112 LYS A C 1
ATOM 872 O O . LYS A 1 112 ? -22.845 0.386 22.989 1.00 94.81 112 LYS A O 1
ATOM 877 N N . VAL A 1 113 ? -20.901 0.864 24.002 1.00 94.31 113 VAL A N 1
ATOM 878 C CA . VAL A 1 113 ? -21.455 1.910 24.865 1.00 94.31 113 VAL A CA 1
ATOM 879 C C . VAL A 1 113 ? -21.676 3.175 24.023 1.00 94.31 113 VAL A C 1
ATOM 881 O O . VAL A 1 113 ? -20.740 3.596 23.331 1.00 94.31 113 VAL A O 1
ATOM 884 N N . PRO A 1 114 ? -22.868 3.806 24.062 1.00 94.69 114 PRO A N 1
ATOM 885 C CA . PRO A 1 114 ? -23.119 5.072 23.372 1.00 94.69 114 PRO A CA 1
ATOM 886 C C . PRO A 1 114 ? -22.106 6.148 23.771 1.00 94.69 114 PRO A C 1
ATOM 888 O O . PRO A 1 114 ? -21.725 6.229 24.939 1.00 94.69 114 PRO A O 1
ATOM 891 N N . LYS A 1 115 ? -21.658 6.970 22.813 1.00 91.88 115 LYS A N 1
ATOM 892 C CA . LYS A 1 115 ? -20.525 7.902 22.987 1.00 91.88 115 LYS A CA 1
ATOM 893 C C . LYS A 1 115 ? -20.710 8.829 24.193 1.00 91.88 115 LYS A C 1
ATOM 895 O O . LYS A 1 115 ? -19.777 9.036 24.955 1.00 91.88 115 LYS A O 1
ATOM 900 N N . GLU A 1 116 ? -21.919 9.337 24.381 1.00 94.69 116 GLU A N 1
ATOM 901 C CA . GLU A 1 116 ? -22.328 10.231 25.464 1.00 94.69 116 GLU A CA 1
ATOM 902 C C . GLU A 1 116 ? -22.389 9.560 26.847 1.00 94.69 116 GLU A C 1
ATOM 904 O O . GLU A 1 116 ? -22.433 10.252 27.860 1.00 94.69 116 GLU A O 1
ATOM 909 N N . LYS A 1 117 ? -22.365 8.222 26.898 1.00 95.44 117 LYS A N 1
ATOM 910 C CA . LYS A 1 117 ? -22.370 7.423 28.134 1.00 95.44 117 LYS A CA 1
ATOM 911 C C . LYS A 1 117 ? -21.019 6.782 28.442 1.00 95.44 117 LYS A C 1
ATOM 913 O O . LYS A 1 117 ? -20.901 6.086 29.449 1.00 95.44 117 LYS A O 1
ATOM 918 N N . ARG A 1 118 ? -20.013 6.971 27.583 1.00 95.06 118 ARG A N 1
ATOM 919 C CA . ARG A 1 118 ? -18.685 6.389 27.791 1.00 95.06 118 ARG A CA 1
ATOM 920 C C . ARG A 1 118 ? -17.980 7.076 28.949 1.00 95.06 118 ARG A C 1
ATOM 922 O O . ARG A 1 118 ? -17.949 8.302 29.038 1.00 95.06 118 ARG A O 1
ATOM 929 N N . THR A 1 119 ? -17.346 6.281 29.802 1.00 96.50 119 THR A N 1
ATOM 930 C CA . THR A 1 119 ? -16.353 6.806 30.739 1.00 96.50 119 THR A CA 1
ATOM 931 C C . THR A 1 119 ? -15.142 7.332 29.966 1.00 96.50 119 THR A C 1
ATOM 933 O O . THR A 1 119 ? -14.904 6.961 28.813 1.00 96.50 119 THR A O 1
ATOM 936 N N . ARG A 1 120 ? -14.325 8.171 30.612 1.00 94.62 120 ARG A N 1
ATOM 937 C CA . ARG A 1 120 ? -13.061 8.640 30.025 1.00 94.62 120 ARG A CA 1
ATOM 938 C C . ARG A 1 120 ? -12.177 7.474 29.570 1.00 94.62 120 ARG A C 1
ATOM 940 O O . ARG A 1 120 ? -11.676 7.499 28.453 1.00 94.62 120 ARG A O 1
ATOM 947 N N . GLN A 1 121 ? -12.062 6.437 30.397 1.00 94.44 121 GLN A N 1
ATOM 948 C CA . GLN A 1 121 ? -11.282 5.247 30.067 1.00 94.44 121 GLN A CA 1
ATOM 949 C C . GLN A 1 121 ? -11.841 4.527 28.834 1.00 94.44 121 GLN A C 1
ATOM 951 O O . GLN A 1 121 ? -11.083 4.188 27.939 1.00 94.44 121 GLN A O 1
ATOM 956 N N . GLN A 1 122 ? -13.164 4.371 28.718 1.00 94.81 122 GLN A N 1
ATOM 957 C CA . GLN A 1 122 ? -13.777 3.776 27.524 1.00 94.81 122 GLN A CA 1
ATOM 958 C C . GLN A 1 122 ? -13.526 4.611 26.262 1.00 94.81 122 GLN A C 1
ATOM 960 O O . GLN A 1 122 ? -13.335 4.056 25.183 1.00 94.81 122 GLN A O 1
ATOM 965 N N . GLN A 1 123 ? -13.510 5.940 26.378 1.00 94.69 123 GLN A N 1
ATOM 966 C CA . GLN A 1 123 ? -13.191 6.824 25.257 1.00 94.69 123 GLN A CA 1
ATOM 967 C C . GLN A 1 123 ? -11.726 6.668 24.806 1.00 94.69 123 GLN A C 1
ATOM 969 O O . GLN A 1 123 ? -11.456 6.639 23.601 1.00 94.69 123 GLN A O 1
ATOM 974 N N . GLU A 1 124 ? -10.798 6.529 25.755 1.00 93.81 124 GLU A N 1
ATOM 975 C CA . GLU A 1 124 ? -9.383 6.236 25.497 1.00 93.81 124 GLU A CA 1
ATOM 976 C C . GLU A 1 124 ? -9.224 4.846 24.853 1.00 93.81 124 GLU A C 1
ATOM 978 O O . GLU A 1 124 ? -8.639 4.750 23.777 1.00 93.81 124 GLU A O 1
ATOM 983 N N . THR A 1 125 ? -9.857 3.800 25.401 1.00 93.50 125 THR A N 1
ATOM 984 C CA . THR A 1 125 ? -9.860 2.438 24.832 1.00 93.50 125 THR A CA 1
ATOM 985 C C . THR A 1 125 ? -10.394 2.406 23.398 1.00 93.50 125 THR A C 1
ATOM 987 O O . THR A 1 125 ? -9.810 1.745 22.544 1.00 93.50 125 THR A O 1
ATOM 990 N N . VAL A 1 126 ? -11.478 3.136 23.096 1.00 93.81 126 VAL A N 1
ATOM 991 C CA . VAL A 1 126 ? -12.012 3.234 21.724 1.00 93.81 126 VAL A CA 1
ATOM 992 C C . VAL A 1 126 ? -11.000 3.875 20.777 1.00 93.81 126 VAL A C 1
ATOM 994 O O . VAL A 1 126 ? -10.824 3.405 19.657 1.00 93.81 126 VAL A O 1
ATOM 997 N N . THR A 1 127 ? -10.325 4.932 21.223 1.00 92.62 127 THR A N 1
ATOM 998 C CA . THR A 1 127 ? -9.332 5.641 20.406 1.00 92.62 127 THR A CA 1
ATOM 999 C C . THR A 1 127 ? -8.121 4.752 20.123 1.00 92.62 127 THR A C 1
ATOM 1001 O O . THR A 1 127 ? -7.713 4.631 18.969 1.00 92.62 127 THR A O 1
ATOM 1004 N N . THR A 1 128 ? -7.594 4.083 21.151 1.00 90.44 128 THR A N 1
ATOM 1005 C CA . THR A 1 128 ? -6.491 3.125 21.013 1.00 90.44 128 THR A CA 1
ATOM 1006 C C . THR A 1 128 ? -6.879 1.965 20.104 1.00 90.44 128 THR A C 1
ATOM 1008 O O . THR A 1 128 ? -6.151 1.679 19.165 1.00 90.44 128 THR A O 1
ATOM 1011 N N . GLY A 1 129 ? -8.057 1.360 20.287 1.00 90.81 129 GLY A N 1
ATOM 1012 C CA . GLY A 1 129 ? -8.493 0.238 19.450 1.00 90.81 129 GLY A CA 1
ATOM 1013 C C . GLY A 1 129 ? -8.610 0.584 17.961 1.00 90.81 129 GLY A C 1
ATOM 1014 O O . GLY A 1 129 ? -8.242 -0.226 17.118 1.00 90.81 129 GLY A O 1
ATOM 1015 N N . PHE A 1 130 ? -9.038 1.803 17.607 1.00 92.44 130 PHE A N 1
ATOM 1016 C CA . PHE A 1 130 ? -9.014 2.244 16.205 1.00 92.44 130 PHE A CA 1
ATOM 1017 C C . PHE A 1 130 ? -7.598 2.462 15.661 1.00 92.44 130 PHE A C 1
ATOM 1019 O O . PHE A 1 130 ? -7.363 2.190 14.486 1.00 92.44 130 PHE A O 1
ATOM 1026 N N . LYS A 1 131 ? -6.665 2.952 16.486 1.00 90.12 131 LYS A N 1
ATOM 1027 C CA . LYS A 1 131 ? -5.253 3.084 16.100 1.00 90.12 131 LYS A CA 1
ATOM 1028 C C . LYS A 1 131 ? -4.645 1.707 15.816 1.00 90.12 131 LYS A C 1
ATOM 1030 O O . LYS A 1 131 ? -4.072 1.523 14.748 1.00 90.12 131 LYS A O 1
ATOM 1035 N N . GLU A 1 132 ? -4.860 0.752 16.718 1.00 87.50 132 GLU A N 1
ATOM 1036 C CA . GLU A 1 132 ? -4.402 -0.635 16.562 1.00 87.50 132 GLU A CA 1
ATOM 1037 C C . GLU A 1 132 ? -5.009 -1.299 15.319 1.00 87.50 132 GLU A C 1
ATOM 1039 O O . GLU A 1 132 ? -4.288 -1.936 14.562 1.00 87.50 132 GLU A O 1
ATOM 1044 N N . LEU A 1 133 ? -6.302 -1.084 15.031 1.00 88.94 133 LEU A N 1
ATOM 1045 C CA . LEU A 1 133 ? -6.945 -1.624 13.823 1.00 88.94 133 LEU A CA 1
ATOM 1046 C C . LEU A 1 133 ? -6.278 -1.128 12.531 1.00 88.94 133 LEU A C 1
ATOM 1048 O O . LEU A 1 133 ? -6.104 -1.882 11.578 1.00 88.94 133 LEU A O 1
ATOM 1052 N N . VAL A 1 134 ? -5.924 0.159 12.472 1.00 89.94 134 VAL A N 1
ATOM 1053 C CA . VAL A 1 134 ? -5.243 0.730 11.299 1.00 89.94 134 VAL A CA 1
ATOM 1054 C C . VAL A 1 134 ? -3.843 0.133 11.138 1.00 89.94 134 VAL A C 1
ATOM 1056 O O . VAL A 1 134 ? -3.421 -0.134 10.011 1.00 89.94 134 VAL A O 1
ATOM 1059 N N . GLU A 1 135 ? -3.133 -0.077 12.246 1.00 86.00 135 GLU A N 1
ATOM 1060 C CA . GLU A 1 135 ? -1.801 -0.687 12.257 1.00 86.00 135 GLU A CA 1
ATOM 1061 C C . GLU A 1 135 ? -1.851 -2.180 11.889 1.00 86.00 135 GLU A C 1
ATOM 1063 O O . GLU A 1 135 ? -1.006 -2.634 11.118 1.00 86.00 135 GLU A O 1
ATOM 1068 N N . GLU A 1 136 ? -2.871 -2.918 12.334 1.00 85.12 136 GLU A N 1
ATOM 1069 C CA . GLU A 1 136 ? -3.128 -4.314 11.951 1.00 85.12 136 GLU A CA 1
ATOM 1070 C C . GLU A 1 136 ? -3.369 -4.439 10.442 1.00 85.12 136 GLU A C 1
ATOM 1072 O O . GLU A 1 136 ? -2.633 -5.157 9.771 1.00 85.12 136 GLU A O 1
ATOM 1077 N N . ILE A 1 137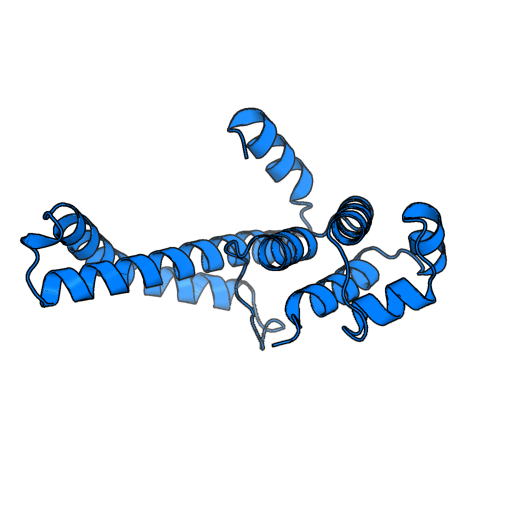 ? -4.280 -3.642 9.866 1.00 89.25 137 ILE A N 1
ATOM 1078 C CA . ILE A 1 137 ? -4.540 -3.654 8.413 1.00 89.25 137 ILE A CA 1
ATOM 1079 C C . ILE A 1 137 ? -3.259 -3.348 7.618 1.00 89.25 137 ILE A C 1
ATOM 1081 O O . ILE A 1 137 ? -2.979 -3.978 6.596 1.00 89.25 137 ILE A O 1
ATOM 1085 N N . ALA A 1 138 ? -2.465 -2.366 8.057 1.00 88.25 138 ALA A N 1
ATOM 1086 C CA . ALA A 1 138 ? -1.196 -2.046 7.405 1.00 88.25 138 ALA A CA 1
ATOM 1087 C C . ALA A 1 138 ? -0.171 -3.188 7.533 1.00 88.25 138 ALA A C 1
ATOM 1089 O O . ALA A 1 138 ? 0.634 -3.391 6.615 1.00 88.25 138 ALA A O 1
ATOM 1090 N N . SER A 1 139 ? -0.196 -3.922 8.646 1.00 84.38 139 SER A N 1
ATOM 1091 C CA . SER A 1 139 ? 0.672 -5.074 8.902 1.00 84.38 139 SER A CA 1
ATOM 1092 C C . SER A 1 139 ? 0.305 -6.262 8.026 1.00 84.38 139 SER A C 1
ATOM 1094 O O . SER A 1 139 ? 1.177 -6.751 7.314 1.00 84.38 139 SER A O 1
ATOM 1096 N N . GLU A 1 140 ? -0.973 -6.629 7.950 1.00 87.69 140 GLU A N 1
ATOM 1097 C CA . GLU A 1 140 ? -1.463 -7.702 7.073 1.00 87.69 140 GLU A CA 1
ATOM 1098 C C . GLU A 1 140 ? -1.173 -7.405 5.592 1.00 87.69 140 GLU A C 1
ATOM 1100 O O . GLU A 1 140 ? -0.701 -8.266 4.847 1.00 87.69 140 GLU A O 1
ATOM 1105 N N . GLN A 1 141 ? -1.377 -6.153 5.151 1.00 89.94 141 GLN A N 1
ATOM 1106 C CA . GLN A 1 141 ? -0.981 -5.731 3.801 1.00 89.94 141 GLN A CA 1
ATOM 1107 C C . GLN A 1 141 ? 0.525 -5.884 3.561 1.00 89.94 141 GLN A C 1
ATOM 1109 O O . GLN A 1 141 ? 0.937 -6.153 2.436 1.00 89.94 141 GLN A O 1
ATOM 1114 N N . THR A 1 142 ? 1.351 -5.657 4.586 1.00 87.56 142 THR A N 1
ATOM 1115 C CA . THR A 1 142 ? 2.806 -5.819 4.485 1.00 87.56 142 THR A CA 1
ATOM 1116 C C . THR A 1 142 ? 3.152 -7.294 4.369 1.00 87.56 142 THR A C 1
ATOM 1118 O O . THR A 1 142 ? 3.808 -7.672 3.407 1.00 87.56 142 THR A O 1
ATOM 1121 N N . GLU A 1 143 ? 2.651 -8.121 5.283 1.00 86.19 143 GLU A N 1
ATOM 1122 C CA . GLU A 1 143 ? 2.886 -9.564 5.314 1.00 86.19 143 GLU A CA 1
ATOM 1123 C C . GLU A 1 143 ? 2.521 -10.242 3.990 1.00 86.19 143 GLU A C 1
ATOM 1125 O O . GLU A 1 143 ? 3.352 -10.950 3.422 1.00 86.19 143 GLU A O 1
ATOM 1130 N N . LEU A 1 144 ? 1.331 -9.959 3.442 1.00 89.56 144 LEU A N 1
ATOM 1131 C CA . LEU A 1 144 ? 0.904 -10.498 2.148 1.00 89.56 144 LEU A CA 1
ATOM 1132 C C . LEU A 1 144 ? 1.939 -10.229 1.045 1.00 89.56 144 LEU A C 1
ATOM 1134 O O . LEU A 1 144 ? 2.227 -11.102 0.226 1.00 89.56 144 LEU A O 1
ATOM 1138 N N . ILE A 1 145 ? 2.482 -9.011 1.014 1.00 88.00 145 ILE A N 1
ATOM 1139 C CA . ILE A 1 145 ? 3.446 -8.587 -0.001 1.00 88.00 145 ILE A CA 1
ATOM 1140 C C . ILE A 1 145 ? 4.812 -9.233 0.240 1.00 88.00 145 ILE A C 1
ATOM 1142 O O . ILE A 1 145 ? 5.393 -9.748 -0.711 1.00 88.00 145 ILE A O 1
ATOM 1146 N N . GLU A 1 146 ? 5.314 -9.233 1.478 1.00 84.75 146 GLU A N 1
ATOM 1147 C CA . GLU A 1 146 ? 6.616 -9.830 1.815 1.00 84.75 146 GLU A CA 1
ATOM 1148 C C . GLU A 1 146 ? 6.635 -11.339 1.533 1.00 84.75 146 GLU A C 1
ATOM 1150 O O . GLU A 1 146 ? 7.591 -11.848 0.950 1.00 84.75 146 GLU A O 1
ATOM 1155 N N . LEU A 1 147 ? 5.568 -12.062 1.893 1.00 85.88 147 LEU A N 1
ATOM 1156 C CA . LEU A 1 147 ? 5.452 -13.499 1.629 1.00 85.88 147 LEU A CA 1
ATOM 1157 C C . LEU A 1 147 ? 5.396 -13.801 0.129 1.00 85.88 147 LEU A C 1
ATOM 1159 O O . LEU A 1 147 ? 6.009 -14.765 -0.333 1.00 85.88 147 LEU A O 1
ATOM 1163 N N . ALA A 1 148 ? 4.694 -12.972 -0.645 1.00 87.19 148 ALA A N 1
ATOM 1164 C CA . ALA A 1 148 ? 4.655 -13.120 -2.093 1.00 87.19 148 ALA A CA 1
ATOM 1165 C C . ALA A 1 148 ? 6.011 -12.824 -2.744 1.00 87.19 148 ALA A C 1
ATOM 1167 O O . ALA A 1 148 ? 6.443 -13.583 -3.610 1.00 87.19 148 ALA A O 1
ATOM 1168 N N . GLU A 1 149 ? 6.701 -11.767 -2.307 1.00 82.94 149 GLU A N 1
ATOM 1169 C CA . GLU A 1 149 ? 8.050 -11.429 -2.770 1.00 82.94 149 GLU A CA 1
ATOM 1170 C C . GLU A 1 149 ? 9.045 -12.551 -2.427 1.00 82.94 149 GLU A C 1
ATOM 1172 O O . GLU A 1 149 ? 9.789 -12.993 -3.303 1.00 82.94 149 GLU A O 1
ATOM 1177 N N . TYR A 1 150 ? 9.000 -13.080 -1.199 1.00 83.50 150 TYR A N 1
ATOM 1178 C CA . TYR A 1 150 ? 9.816 -14.219 -0.767 1.00 83.50 150 TYR A CA 1
ATOM 1179 C C . TYR A 1 150 ? 9.551 -15.482 -1.597 1.00 83.50 150 TYR A C 1
ATOM 1181 O O . TYR A 1 150 ? 10.484 -16.176 -1.999 1.00 83.50 150 TYR A O 1
ATOM 1189 N N . GLY A 1 151 ? 8.279 -15.775 -1.877 1.00 85.38 151 GLY A N 1
ATOM 1190 C CA . GLY A 1 151 ? 7.864 -16.937 -2.661 1.00 85.38 151 GLY A CA 1
ATOM 1191 C C . GLY A 1 151 ? 7.993 -16.774 -4.179 1.00 85.38 151 GLY A C 1
ATOM 1192 O O . GLY A 1 151 ? 7.735 -17.733 -4.905 1.00 85.38 151 GLY A O 1
ATOM 1193 N N . GLY A 1 152 ? 8.345 -15.584 -4.680 1.00 86.19 152 GLY A N 1
ATOM 1194 C CA . GLY A 1 152 ? 8.334 -15.280 -6.115 1.00 86.19 152 GLY A CA 1
ATOM 1195 C C . GLY A 1 152 ? 6.939 -15.371 -6.752 1.00 86.19 152 GLY A C 1
ATOM 1196 O O . GLY A 1 152 ? 6.817 -15.737 -7.921 1.00 86.19 152 GLY A O 1
ATOM 1197 N N . ILE A 1 153 ? 5.884 -15.088 -5.983 1.00 89.00 153 ILE A N 1
ATOM 1198 C CA . ILE A 1 153 ? 4.482 -15.225 -6.394 1.00 89.00 153 ILE A CA 1
ATOM 1199 C C . ILE A 1 153 ? 3.947 -13.886 -6.911 1.00 89.00 153 ILE A C 1
ATOM 1201 O O . ILE A 1 153 ? 4.044 -12.860 -6.241 1.00 89.00 153 ILE A O 1
ATOM 1205 N N . ASP A 1 154 ? 3.302 -13.901 -8.081 1.00 88.25 154 ASP A N 1
ATOM 1206 C CA . ASP A 1 154 ? 2.494 -12.769 -8.546 1.00 88.25 154 ASP A CA 1
ATOM 1207 C C . ASP A 1 154 ? 1.148 -12.743 -7.804 1.00 88.25 154 ASP A C 1
ATOM 1209 O O . ASP A 1 154 ? 0.333 -13.660 -7.927 1.00 88.25 154 ASP A O 1
ATOM 1213 N N . LEU A 1 155 ? 0.913 -11.681 -7.032 1.00 89.69 155 LEU A N 1
ATOM 1214 C CA . LEU A 1 155 ? -0.322 -11.469 -6.274 1.00 89.69 155 LEU A CA 1
ATOM 1215 C C . LEU A 1 155 ? -1.501 -11.016 -7.141 1.00 89.69 155 LEU A C 1
ATOM 1217 O O . LEU A 1 155 ? -2.650 -11.196 -6.733 1.00 89.69 155 LEU A O 1
ATOM 1221 N N . GLN A 1 156 ? -1.252 -10.418 -8.312 1.00 88.00 156 GLN A N 1
ATOM 1222 C CA . GLN A 1 156 ? -2.303 -9.768 -9.100 1.00 88.00 156 GLN A CA 1
ATOM 1223 C C . GLN A 1 156 ? -3.461 -10.721 -9.456 1.00 88.00 156 GLN A C 1
ATOM 1225 O O . GLN A 1 156 ? -4.608 -10.322 -9.262 1.00 88.00 156 GLN A O 1
ATOM 1230 N N . PRO A 1 157 ? -3.232 -11.989 -9.860 1.00 90.94 157 PRO A N 1
ATOM 1231 C CA . PRO A 1 157 ? -4.322 -12.929 -10.126 1.00 90.94 157 PRO A CA 1
ATOM 1232 C C . PRO A 1 157 ? -5.200 -13.235 -8.903 1.00 90.94 157 PRO A C 1
ATOM 1234 O O . PRO A 1 157 ? -6.410 -13.422 -9.043 1.00 90.94 157 PRO A O 1
ATOM 1237 N N . PHE A 1 158 ? -4.614 -13.288 -7.701 1.00 91.75 158 PHE A N 1
ATOM 1238 C CA . PHE A 1 158 ? -5.358 -13.524 -6.459 1.00 91.75 158 PHE A CA 1
ATOM 1239 C C . PHE A 1 158 ? -6.219 -12.312 -6.097 1.00 91.75 158 PHE A C 1
ATOM 1241 O O . PHE A 1 158 ? -7.388 -12.475 -5.747 1.00 91.75 158 PHE A O 1
ATOM 1248 N N . ILE A 1 159 ? -5.658 -11.108 -6.244 1.00 90.12 159 ILE A N 1
ATOM 1249 C CA . ILE A 1 159 ? -6.359 -9.838 -6.019 1.00 90.12 159 ILE A CA 1
ATOM 1250 C C . ILE A 1 159 ? -7.508 -9.678 -7.018 1.00 90.12 159 ILE A C 1
ATOM 1252 O O . ILE A 1 159 ? -8.635 -9.408 -6.613 1.00 90.12 159 ILE A O 1
ATOM 1256 N N . ASP A 1 160 ? -7.257 -9.903 -8.310 1.00 90.25 160 ASP A N 1
ATOM 1257 C CA . ASP A 1 160 ? -8.275 -9.790 -9.359 1.00 90.25 160 ASP A CA 1
ATOM 1258 C C . ASP A 1 160 ? -9.451 -10.733 -9.084 1.00 90.25 160 ASP A C 1
ATOM 1260 O O . ASP A 1 160 ? -10.612 -10.325 -9.151 1.00 90.25 160 ASP A O 1
ATOM 1264 N N . LYS A 1 161 ? -9.158 -11.986 -8.708 1.00 93.94 161 LYS A N 1
ATOM 1265 C CA . LYS A 1 161 ? -10.182 -12.969 -8.341 1.00 93.94 161 LYS A CA 1
ATOM 1266 C C . LYS A 1 161 ? -10.964 -12.544 -7.098 1.00 93.94 161 LYS A C 1
ATOM 1268 O O . LYS A 1 161 ? -12.189 -12.680 -7.084 1.00 93.94 161 LYS A O 1
ATOM 1273 N N . PHE A 1 162 ? -10.282 -12.051 -6.064 1.00 93.62 162 PHE A N 1
ATOM 1274 C CA . PHE A 1 162 ? -10.932 -11.559 -4.851 1.00 93.62 162 PHE A CA 1
ATOM 1275 C C . PHE A 1 162 ? -11.886 -10.405 -5.176 1.00 93.62 162 PHE A C 1
ATOM 1277 O O . PHE A 1 162 ? -13.066 -10.484 -4.837 1.00 93.62 162 PHE A O 1
ATOM 1284 N N . ASN A 1 163 ? -11.417 -9.398 -5.918 1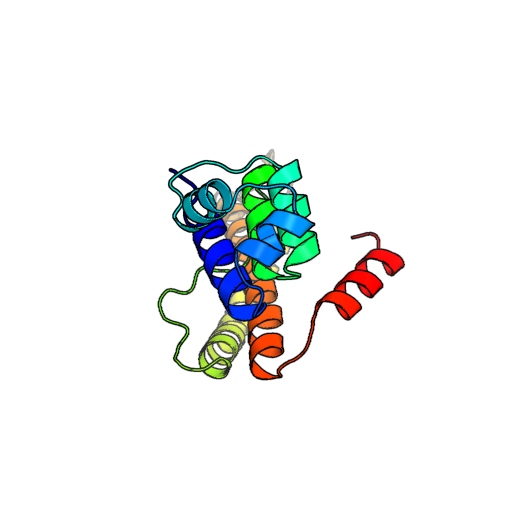.00 90.12 163 ASN A N 1
ATOM 1285 C CA . ASN A 1 163 ? -12.211 -8.224 -6.277 1.00 90.12 163 ASN A CA 1
ATOM 1286 C C . ASN A 1 163 ? -13.432 -8.598 -7.127 1.00 90.12 163 ASN A C 1
ATOM 1288 O O . ASN A 1 163 ? -14.530 -8.109 -6.871 1.00 90.12 163 ASN A O 1
ATOM 1292 N N . GLN A 1 164 ? -13.273 -9.518 -8.084 1.00 93.88 164 GLN A N 1
ATOM 1293 C CA . GLN A 1 164 ? -14.384 -10.032 -8.896 1.00 93.88 164 GLN A CA 1
ATOM 1294 C C . GLN A 1 164 ? -15.426 -10.803 -8.074 1.00 93.88 164 GLN A C 1
ATOM 1296 O O . GLN A 1 164 ? -16.606 -10.779 -8.415 1.00 93.88 164 GLN A O 1
ATOM 1301 N N . THR A 1 165 ? -15.001 -11.504 -7.018 1.00 94.12 165 THR A N 1
ATOM 1302 C CA . THR A 1 165 ? -15.883 -12.377 -6.226 1.00 94.12 165 THR A CA 1
ATOM 1303 C C . THR A 1 165 ? -16.588 -11.621 -5.101 1.00 94.12 165 THR A C 1
ATOM 1305 O O . THR A 1 165 ? -17.768 -11.855 -4.852 1.00 94.12 165 THR A O 1
ATOM 1308 N N . PHE A 1 166 ? -15.871 -10.732 -4.411 1.00 91.56 166 PHE A N 1
ATOM 1309 C CA . PHE A 1 166 ? -16.324 -10.115 -3.161 1.00 91.56 166 PHE A CA 1
ATOM 1310 C C . PHE A 1 166 ? -16.509 -8.593 -3.243 1.00 91.56 166 PHE A C 1
ATOM 1312 O O . PHE A 1 166 ? -16.961 -7.999 -2.269 1.00 91.56 166 PHE A O 1
ATOM 1319 N N . GLY A 1 167 ? -16.232 -7.967 -4.395 1.00 69.12 167 GLY A N 1
ATOM 1320 C CA . GLY A 1 167 ? -16.475 -6.538 -4.617 1.00 69.12 167 GLY A CA 1
ATOM 1321 C C . GLY A 1 167 ? -15.445 -5.632 -3.942 1.00 69.12 167 GLY A C 1
ATOM 1322 O O . GLY A 1 167 ? -15.813 -4.798 -3.116 1.00 69.12 167 GLY A O 1
ATOM 1323 N N . GLY A 1 168 ? -14.171 -5.821 -4.297 1.00 55.16 168 GLY A N 1
ATOM 1324 C CA . GLY A 1 168 ? -13.046 -4.971 -3.879 1.00 55.16 168 GLY A CA 1
ATOM 1325 C C . GLY A 1 168 ? -12.768 -3.824 -4.840 1.00 55.16 168 GLY A C 1
ATOM 1326 O O . GLY A 1 168 ? -12.843 -4.061 -6.069 1.00 55.16 168 GLY A O 1
#

Organism: NCBI:txid2100821

Secondary structure (DSSP, 8-state):
----HHHHHHHHHHHHT---HHHHHHHHT--HHHHHHHHTTSS---HHHHHHHHHHH--HHHHHHHHHHHH----PPP-TTTTS-HHHHHHHHHHHHHHHHHHHHHHHHHHHS-GGG--HHHHHHHHHHHHHHHHHHHHHHHHHHHHHHHHT---HHHHHHHHHHHT-